Protein AF-A0A857FJ30-F1 (afdb_monomer)

Radius of gyration: 14.87 Å; Cα contacts (8 Å, |Δi|>4): 194; chains: 1; bounding box: 33×29×48 Å

Organism: Komagataeibacter xylinus (NCBI:txid28448)

Foldseek 3Di:
DFDPCLVLLALLQAFDDPQPQWDFDDDDPDTTGTRHPHVLSNLVVVLVVVVVCVVVVQFFLLSVLCVSPPPVHDPSVVLSVQLCVQQVHHRPDGHDSVPLVSVLSNSQSSSCVRGNPDSDDSVNSCVSVVNDPDPPDD

Secondary structure (DSSP, 8-state):
---HHHHTT-TT-PBPS--TT-EE--SSSS--BEE-SSHHHHHHHHHHHHHHHHHTT--BHHHHHHHHS-TTTS-HHHHHHHHHHHHT--TTPBP-SSSHHHHHHHHHHHHHHHH-TTSS-HHHHHHHHT-PPP----

Mean predicted aligned error: 3.76 Å

pLDDT: mean 94.24, std 10.85, range [40.28, 98.81]

Sequence (138 aa):
MTPRGIRNNNPGNLNYAHQPGAHLETGVSNPRFAAFPTMADGIQALRTQLLRYAERGLTTVASIISVYAPATENATSAYIAGLCRQMGVQPDTVLDLHDPATMARLICGITTIENGAGHLGLVQIDQALGITPTSAMT

Nearest PDB structures (foldseek):
  7q47-assembly2_B  TM=8.568E-01  e=1.140E-09  Hafnia phage Enc34
  7q47-assembly1_A  TM=8.429E-01  e=1.140E-09  Hafnia phage Enc34

Structure (mmCIF, N/CA/C/O backbone):
data_AF-A0A857FJ30-F1
#
_entry.id   AF-A0A857FJ30-F1
#
loop_
_atom_site.group_PDB
_atom_site.id
_atom_site.type_symbol
_atom_site.label_atom_id
_atom_site.label_alt_id
_atom_site.label_comp_id
_atom_site.label_asym_id
_atom_site.label_entity_id
_atom_site.label_seq_id
_atom_site.pdbx_PDB_ins_code
_atom_site.Cartn_x
_atom_site.Cartn_y
_atom_site.Cartn_z
_atom_site.occupancy
_atom_site.B_iso_or_equiv
_atom_site.auth_seq_id
_atom_site.auth_comp_id
_atom_site.auth_asym_id
_atom_site.auth_atom_id
_atom_site.pdbx_PDB_model_num
ATOM 1 N N . MET A 1 1 ? 15.330 -15.918 -5.627 1.00 82.38 1 MET A N 1
ATOM 2 C CA . MET A 1 1 ? 14.796 -15.150 -6.776 1.00 82.38 1 MET A CA 1
ATOM 3 C C . MET A 1 1 ? 14.137 -13.898 -6.222 1.00 82.38 1 MET A C 1
ATOM 5 O O . MET A 1 1 ? 13.377 -14.033 -5.276 1.00 82.38 1 MET A O 1
ATOM 9 N N . THR A 1 2 ? 14.433 -12.709 -6.747 1.00 90.94 2 THR A N 1
ATOM 10 C CA . THR A 1 2 ? 13.784 -11.465 -6.292 1.00 90.94 2 THR A CA 1
ATOM 11 C C . THR A 1 2 ? 12.327 -11.431 -6.770 1.00 90.94 2 THR A C 1
ATOM 13 O O . THR A 1 2 ? 12.125 -11.619 -7.972 1.00 90.94 2 THR A O 1
ATOM 16 N N . PRO A 1 3 ? 11.32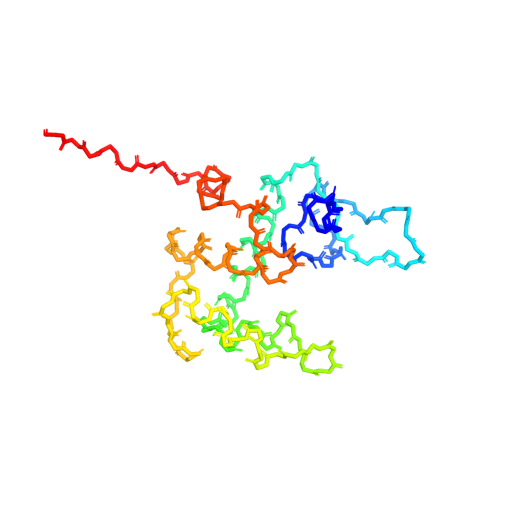5 -11.206 -5.900 1.00 96.00 3 PRO A N 1
ATOM 17 C CA . PRO A 1 3 ? 9.913 -11.126 -6.286 1.00 96.00 3 PRO A CA 1
ATOM 18 C C . PRO A 1 3 ? 9.636 -10.034 -7.322 1.00 96.00 3 PRO A C 1
ATOM 20 O O . PRO A 1 3 ? 10.356 -9.039 -7.403 1.00 96.00 3 PRO A O 1
ATOM 23 N N . ARG A 1 4 ? 8.572 -10.207 -8.116 1.00 95.94 4 ARG A N 1
ATOM 24 C CA . ARG A 1 4 ? 8.199 -9.265 -9.186 1.00 95.94 4 ARG A CA 1
ATOM 25 C C . ARG A 1 4 ? 7.962 -7.847 -8.664 1.00 95.94 4 ARG A C 1
ATOM 27 O O . ARG A 1 4 ? 8.525 -6.924 -9.239 1.00 95.94 4 ARG A O 1
ATOM 34 N N . GLY A 1 5 ? 7.195 -7.684 -7.583 1.00 97.31 5 GLY A N 1
ATOM 35 C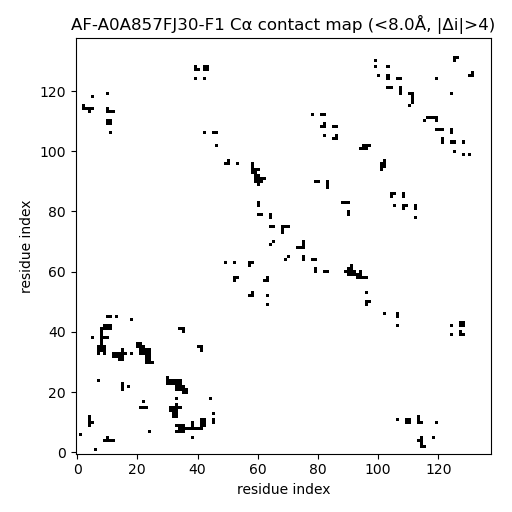 CA . GLY A 1 5 ? 6.920 -6.370 -6.995 1.00 97.31 5 GLY A CA 1
ATOM 36 C C . GLY A 1 5 ? 8.204 -5.644 -6.602 1.00 97.31 5 GLY A C 1
ATOM 37 O O . GLY A 1 5 ? 8.388 -4.483 -6.947 1.00 97.31 5 GLY A O 1
ATOM 38 N N . ILE A 1 6 ? 9.162 -6.362 -6.010 1.00 98.00 6 ILE A N 1
ATOM 39 C CA . ILE A 1 6 ? 10.477 -5.804 -5.664 1.00 98.00 6 ILE A CA 1
ATOM 40 C C . ILE A 1 6 ? 11.268 -5.365 -6.900 1.00 98.00 6 ILE A C 1
ATOM 42 O O . ILE A 1 6 ? 11.830 -4.275 -6.898 1.00 98.00 6 ILE A O 1
ATOM 46 N N . ARG A 1 7 ? 11.283 -6.162 -7.977 1.00 97.12 7 ARG A N 1
ATOM 47 C CA . ARG A 1 7 ? 11.946 -5.771 -9.238 1.00 97.12 7 ARG A CA 1
ATOM 48 C C . ARG A 1 7 ? 11.296 -4.544 -9.882 1.00 97.12 7 ARG A C 1
ATOM 50 O O . ARG A 1 7 ? 11.998 -3.735 -10.476 1.00 97.12 7 ARG A O 1
ATOM 57 N N . ASN A 1 8 ? 9.980 -4.407 -9.740 1.00 98.44 8 ASN A N 1
ATOM 58 C CA . ASN A 1 8 ? 9.203 -3.295 -10.283 1.00 98.44 8 ASN A CA 1
ATOM 59 C C . ASN A 1 8 ? 9.202 -2.058 -9.364 1.00 98.44 8 ASN A C 1
ATOM 61 O O . ASN A 1 8 ? 8.480 -1.106 -9.651 1.00 98.44 8 ASN A O 1
ATOM 65 N N . ASN A 1 9 ? 9.942 -2.062 -8.245 1.00 98.69 9 ASN A N 1
ATOM 66 C CA . ASN A 1 9 ? 9.834 -1.034 -7.204 1.00 98.69 9 ASN A CA 1
ATOM 67 C C . ASN A 1 9 ? 8.382 -0.800 -6.740 1.00 98.69 9 ASN A C 1
ATOM 69 O O . ASN A 1 9 ? 7.996 0.310 -6.405 1.00 98.69 9 ASN A O 1
ATOM 73 N N . ASN A 1 10 ? 7.554 -1.840 -6.762 1.00 98.69 10 ASN A N 1
ATOM 74 C CA . ASN A 1 10 ? 6.125 -1.805 -6.490 1.00 98.69 10 ASN A CA 1
ATOM 75 C C . ASN A 1 10 ? 5.813 -2.750 -5.320 1.00 98.69 10 ASN A C 1
ATOM 77 O O . ASN A 1 10 ? 5.382 -3.888 -5.532 1.00 98.69 10 ASN A O 1
ATOM 81 N N . PRO A 1 11 ? 6.055 -2.314 -4.073 1.00 98.19 11 PRO A N 1
ATOM 82 C CA . PRO A 1 11 ? 5.985 -3.192 -2.908 1.00 98.19 11 PRO A CA 1
ATOM 83 C C . PRO A 1 11 ? 4.568 -3.715 -2.630 1.00 98.19 11 PRO A C 1
ATOM 85 O O . PRO A 1 11 ? 4.422 -4.760 -2.009 1.00 98.19 11 PRO A O 1
ATOM 88 N N . GLY A 1 12 ? 3.533 -3.038 -3.134 1.00 98.06 12 GLY A N 1
ATOM 89 C CA . GLY A 1 12 ? 2.142 -3.478 -3.022 1.00 98.06 12 GLY A CA 1
ATOM 90 C C . GLY A 1 12 ? 1.601 -4.259 -4.221 1.00 98.06 12 GLY A C 1
ATOM 91 O O . GLY A 1 12 ? 0.423 -4.579 -4.232 1.00 98.06 12 GLY A O 1
ATOM 92 N N . ASN A 1 13 ? 2.392 -4.512 -5.272 1.00 97.88 13 ASN A N 1
ATOM 93 C CA . ASN A 1 13 ? 1.856 -5.015 -6.547 1.00 97.88 13 ASN A CA 1
ATOM 94 C C . ASN A 1 13 ? 0.633 -4.197 -7.034 1.00 97.88 13 ASN A C 1
ATOM 96 O O . ASN A 1 13 ? -0.378 -4.738 -7.477 1.00 97.88 13 ASN A O 1
ATOM 100 N N . LEU A 1 14 ? 0.702 -2.864 -6.967 1.00 98.62 14 LEU A N 1
ATOM 101 C CA . LEU A 1 14 ? -0.342 -1.994 -7.508 1.00 98.62 14 LEU A CA 1
ATOM 102 C C . LEU A 1 14 ? -0.480 -2.192 -9.024 1.00 98.62 14 LEU A C 1
ATOM 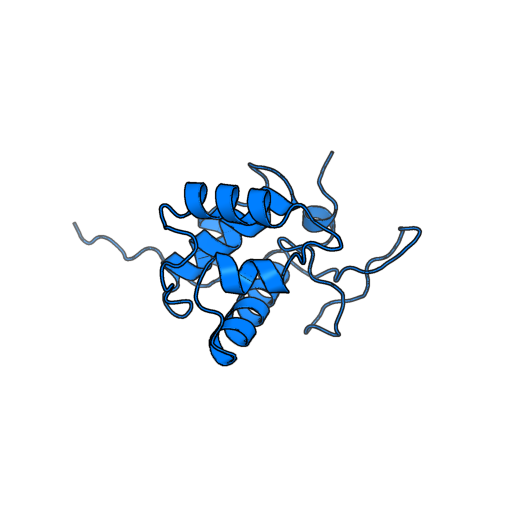104 O O . LEU A 1 14 ? 0.519 -2.160 -9.748 1.00 98.62 14 LEU A O 1
ATOM 108 N N . ASN A 1 15 ? -1.713 -2.331 -9.516 1.00 97.94 15 ASN A N 1
ATOM 109 C CA . ASN A 1 15 ? -1.992 -2.290 -10.955 1.00 97.94 15 ASN A CA 1
ATOM 110 C C . ASN A 1 15 ? -1.564 -0.939 -11.529 1.00 97.94 15 ASN A C 1
ATOM 112 O O . ASN A 1 15 ? -1.698 0.085 -10.855 1.00 97.94 15 ASN A O 1
ATOM 116 N N . TYR A 1 16 ? -1.086 -0.915 -12.770 1.00 98.56 16 TYR A N 1
ATOM 117 C CA . TYR A 1 16 ? -0.807 0.349 -13.434 1.00 98.56 16 TYR A CA 1
ATOM 118 C C . TYR A 1 16 ? -2.111 1.111 -13.676 1.00 98.56 16 TYR A C 1
ATOM 120 O O . TYR A 1 16 ? -3.045 0.606 -14.293 1.00 98.56 16 TYR A O 1
ATOM 128 N N . ALA A 1 17 ? -2.167 2.330 -13.156 1.00 98.06 17 ALA A N 1
ATOM 129 C CA . ALA A 1 17 ? -3.314 3.226 -13.231 1.00 98.06 17 ALA A CA 1
ATOM 130 C C . ALA A 1 17 ? -2.842 4.675 -13.429 1.00 98.06 17 ALA A C 1
ATOM 132 O O . ALA A 1 17 ? -3.412 5.605 -12.861 1.00 98.06 17 ALA A O 1
ATOM 133 N N . HIS A 1 18 ? -1.755 4.852 -14.191 1.00 97.94 18 HIS A N 1
ATOM 134 C CA . HIS A 1 18 ? -1.112 6.146 -14.441 1.00 97.94 18 HIS A CA 1
ATOM 135 C C . HIS A 1 18 ? -0.667 6.874 -13.164 1.00 97.94 18 HIS A C 1
ATOM 137 O O . HIS A 1 18 ? -0.769 8.096 -13.055 1.00 97.94 18 HIS A O 1
ATOM 143 N N . GLN A 1 19 ? -0.161 6.122 -12.182 1.00 98.38 19 GLN A N 1
ATOM 144 C CA . GLN A 1 19 ? 0.486 6.712 -11.015 1.00 98.38 19 GLN A CA 1
ATOM 145 C C . GLN A 1 19 ? 1.656 7.611 -11.459 1.00 98.38 19 GLN A C 1
ATOM 147 O O . GLN A 1 19 ? 2.338 7.274 -12.432 1.00 98.38 19 GLN A O 1
ATOM 152 N N . PRO A 1 20 ? 1.925 8.728 -10.758 1.00 97.69 20 PRO A N 1
ATOM 153 C CA . PRO A 1 20 ? 3.017 9.634 -11.108 1.00 97.69 20 PRO A CA 1
ATOM 154 C C . PRO A 1 20 ? 4.356 8.903 -11.265 1.00 97.69 20 PRO A C 1
ATOM 156 O O . PRO A 1 20 ? 4.760 8.143 -10.388 1.00 97.69 20 PRO A O 1
ATOM 159 N N . GLY A 1 21 ? 5.026 9.113 -12.400 1.00 97.56 21 GLY A N 1
ATOM 160 C CA . GLY A 1 21 ? 6.333 8.518 -12.708 1.00 97.56 21 GLY A CA 1
ATOM 16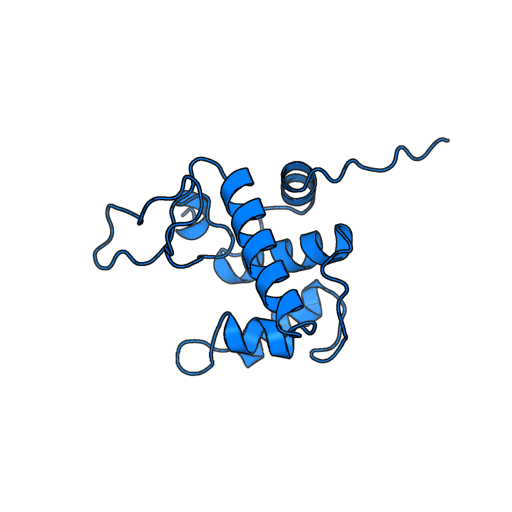1 C C . GLY A 1 21 ? 6.329 7.012 -13.006 1.00 97.56 21 GLY A C 1
ATOM 162 O O . GLY A 1 21 ? 7.349 6.489 -13.451 1.00 97.56 21 GLY A O 1
ATOM 163 N N . ALA A 1 22 ? 5.214 6.309 -12.802 1.00 98.62 22 ALA A N 1
ATOM 164 C CA . ALA A 1 22 ? 5.120 4.889 -13.103 1.00 98.62 22 ALA A CA 1
ATOM 165 C C . ALA A 1 22 ? 4.923 4.633 -14.602 1.00 98.62 22 ALA A C 1
ATOM 167 O O . ALA A 1 22 ? 4.305 5.420 -15.324 1.00 98.62 22 ALA A O 1
ATOM 168 N N . HIS A 1 23 ? 5.363 3.461 -15.045 1.00 98.62 23 HIS A N 1
ATOM 169 C CA . HIS A 1 23 ? 5.000 2.885 -16.336 1.00 98.62 23 HIS A CA 1
ATOM 170 C C . HIS A 1 23 ? 4.384 1.498 -16.136 1.00 98.62 23 HIS A C 1
ATOM 172 O O . HIS A 1 23 ? 4.507 0.899 -15.066 1.00 98.62 23 HIS A O 1
ATOM 178 N N . LEU A 1 24 ? 3.696 0.993 -17.159 1.00 98.56 24 LEU A N 1
ATOM 179 C CA . LEU A 1 24 ? 3.258 -0.398 -17.181 1.00 98.56 24 LEU A CA 1
ATOM 180 C C . LEU A 1 24 ? 4.492 -1.308 -17.251 1.00 98.56 24 LEU A C 1
ATOM 182 O O . LEU A 1 24 ? 5.401 -1.044 -18.037 1.00 98.56 24 LEU A O 1
ATOM 186 N N . GLU A 1 25 ? 4.528 -2.364 -16.440 1.00 98.00 25 GLU A N 1
ATOM 187 C CA . GLU A 1 25 ? 5.637 -3.321 -16.442 1.00 98.00 25 GLU A CA 1
ATOM 188 C C . GLU A 1 25 ? 5.913 -3.912 -17.838 1.00 98.00 25 GLU A C 1
ATOM 190 O O . GLU A 1 25 ? 5.022 -4.043 -18.680 1.00 98.00 25 GLU A O 1
ATOM 195 N N . THR A 1 26 ? 7.162 -4.304 -18.079 1.00 96.56 26 THR A N 1
ATOM 196 C CA . THR A 1 26 ? 7.620 -4.835 -19.371 1.00 96.56 26 THR A CA 1
ATOM 197 C C . THR A 1 26 ? 8.279 -6.205 -19.202 1.00 96.56 26 THR A C 1
ATOM 199 O O . THR A 1 26 ? 8.600 -6.625 -18.091 1.00 96.56 26 THR A O 1
ATOM 202 N N . GLY A 1 27 ? 8.457 -6.944 -20.304 1.00 93.38 27 GLY A N 1
ATOM 203 C CA . GLY A 1 27 ? 9.143 -8.244 -20.284 1.00 93.38 27 GLY A CA 1
ATOM 204 C C . GLY A 1 27 ? 8.342 -9.393 -19.652 1.00 93.38 27 GLY A C 1
ATOM 205 O O . GLY A 1 27 ? 8.922 -10.415 -19.292 1.00 93.38 27 GLY A O 1
ATOM 206 N N . VAL A 1 28 ? 7.021 -9.243 -19.520 1.00 94.69 28 VAL A N 1
ATOM 207 C CA . VAL A 1 28 ? 6.094 -10.280 -19.036 1.00 94.69 28 VAL A CA 1
ATOM 208 C C . VAL A 1 28 ? 4.992 -10.528 -20.064 1.00 94.69 28 VAL A C 1
ATOM 210 O O . VAL A 1 28 ? 4.652 -9.641 -20.840 1.00 94.69 28 VAL A O 1
ATOM 213 N N . SER A 1 29 ? 4.421 -11.733 -20.069 1.00 94.50 29 SER A N 1
ATOM 214 C CA . SER A 1 29 ? 3.395 -12.126 -21.046 1.00 94.50 29 SER A CA 1
ATOM 215 C C . SER A 1 29 ? 2.079 -11.358 -20.901 1.00 94.50 29 SER A C 1
ATOM 217 O O . SER A 1 29 ? 1.425 -11.092 -21.901 1.00 94.50 29 SER A O 1
ATOM 219 N N . ASN A 1 30 ? 1.703 -10.993 -19.672 1.00 94.50 30 ASN A N 1
ATOM 220 C CA . ASN A 1 30 ? 0.467 -10.274 -19.358 1.00 94.50 30 ASN A CA 1
ATOM 221 C C . ASN A 1 30 ? 0.782 -9.093 -18.425 1.00 94.50 30 ASN A C 1
ATOM 223 O O . ASN A 1 30 ? 0.670 -9.244 -17.204 1.00 94.50 30 ASN A O 1
ATOM 227 N N . PRO A 1 31 ? 1.240 -7.951 -18.965 1.00 96.75 31 PRO A N 1
ATOM 228 C CA . PRO A 1 31 ? 1.603 -6.801 -18.151 1.00 96.75 31 PRO A CA 1
ATOM 229 C C . PRO A 1 31 ? 0.356 -6.180 -17.513 1.00 96.75 31 PRO A C 1
ATOM 231 O O . PRO A 1 31 ? -0.616 -5.859 -18.196 1.00 96.75 31 PRO A O 1
ATOM 234 N N . ARG A 1 32 ? 0.385 -6.014 -16.189 1.00 97.38 32 ARG A N 1
ATOM 235 C CA . ARG A 1 32 ? -0.730 -5.461 -15.397 1.00 97.38 32 ARG A CA 1
ATOM 236 C C . ARG A 1 32 ? -0.247 -4.454 -14.359 1.00 97.38 32 ARG A C 1
ATOM 238 O O . ARG A 1 32 ? -0.961 -3.500 -14.045 1.00 97.38 32 ARG A O 1
ATOM 245 N N . PHE A 1 33 ? 0.938 -4.670 -13.799 1.00 98.38 33 PHE A N 1
ATOM 246 C CA . PHE A 1 33 ? 1.414 -3.920 -12.643 1.00 98.38 33 PHE A CA 1
ATOM 247 C C . PHE A 1 33 ? 2.169 -2.651 -13.025 1.00 98.38 33 PHE A C 1
ATOM 249 O O . PHE A 1 33 ? 2.793 -2.562 -14.082 1.00 98.38 33 PHE A O 1
ATOM 256 N N . ALA A 1 34 ? 2.118 -1.665 -12.131 1.00 98.75 34 ALA A N 1
ATOM 257 C CA . ALA A 1 34 ? 2.974 -0.494 -12.204 1.00 98.75 34 ALA A CA 1
ATOM 258 C C . ALA A 1 34 ? 4.434 -0.889 -11.932 1.00 98.75 34 ALA A C 1
ATOM 260 O O . ALA A 1 34 ? 4.707 -1.720 -11.059 1.00 98.75 34 ALA A O 1
ATOM 261 N N . ALA A 1 35 ? 5.358 -0.253 -12.643 1.00 98.75 35 ALA A N 1
ATOM 262 C CA . ALA A 1 35 ? 6.777 -0.226 -12.335 1.00 98.75 35 ALA A CA 1
ATOM 263 C C . ALA A 1 35 ? 7.200 1.218 -12.040 1.00 98.75 35 ALA A C 1
ATOM 265 O O . ALA A 1 35 ? 6.914 2.130 -12.822 1.00 98.75 35 ALA A O 1
ATOM 266 N N . PHE A 1 36 ? 7.850 1.425 -10.895 1.00 98.81 36 PHE A N 1
ATOM 267 C CA . PHE A 1 36 ? 8.220 2.747 -10.390 1.00 98.81 36 PHE A CA 1
ATOM 268 C C . PHE A 1 36 ? 9.718 3.034 -10.575 1.00 98.81 36 PHE A C 1
ATOM 270 O O . PHE A 1 36 ? 10.523 2.095 -10.577 1.00 98.81 36 PHE A O 1
ATOM 277 N N . PRO A 1 37 ? 10.124 4.315 -10.691 1.00 98.38 37 PRO A N 1
ATOM 278 C CA . PRO A 1 37 ? 11.534 4.679 -10.829 1.00 98.38 37 PRO A CA 1
ATOM 279 C C . PRO A 1 37 ? 12.377 4.229 -9.631 1.00 98.38 37 PRO A C 1
ATOM 281 O O . PRO A 1 37 ? 13.472 3.698 -9.812 1.00 98.38 37 PRO A O 1
ATOM 284 N N . THR A 1 38 ? 11.851 4.386 -8.413 1.00 98.44 38 THR A N 1
ATOM 285 C CA . THR A 1 38 ? 12.510 3.958 -7.174 1.00 98.44 38 THR A CA 1
ATOM 286 C C . THR A 1 38 ? 11.546 3.245 -6.228 1.00 98.44 38 THR A C 1
ATOM 288 O O . THR A 1 38 ? 10.331 3.433 -6.290 1.00 98.44 38 THR A O 1
ATOM 291 N N . MET A 1 39 ? 12.082 2.437 -5.305 1.00 98.38 39 MET A N 1
ATOM 292 C CA . MET A 1 39 ? 11.279 1.799 -4.251 1.00 98.38 39 MET A CA 1
ATOM 293 C C . MET A 1 39 ? 10.552 2.835 -3.376 1.00 98.38 39 MET A C 1
ATOM 295 O O . MET A 1 39 ? 9.426 2.591 -2.951 1.00 98.38 39 MET A O 1
ATOM 299 N N . ALA A 1 40 ? 11.157 4.006 -3.146 1.00 98.25 40 ALA A N 1
ATOM 300 C CA . ALA A 1 40 ? 10.522 5.092 -2.403 1.00 98.25 40 ALA A CA 1
ATOM 301 C C . ALA A 1 40 ? 9.261 5.612 -3.118 1.00 98.25 40 ALA A C 1
ATOM 303 O O . ALA A 1 40 ? 8.233 5.805 -2.467 1.00 98.25 40 ALA A O 1
ATOM 304 N N . ASP A 1 41 ? 9.300 5.740 -4.449 1.00 98.62 41 ASP A N 1
ATOM 305 C CA . ASP A 1 41 ? 8.129 6.124 -5.249 1.00 98.62 41 ASP A CA 1
ATOM 306 C C . ASP A 1 41 ? 7.005 5.086 -5.129 1.00 98.62 41 ASP A C 1
ATOM 308 O O . ASP A 1 41 ? 5.841 5.441 -4.948 1.00 98.62 41 ASP A O 1
ATOM 312 N N . GLY A 1 42 ? 7.345 3.793 -5.155 1.00 98.69 42 GLY A N 1
ATOM 313 C CA . GLY A 1 42 ? 6.377 2.714 -4.956 1.00 98.69 42 GLY A CA 1
ATOM 314 C C . GLY A 1 42 ? 5.749 2.692 -3.564 1.00 98.69 42 GLY A C 1
ATOM 315 O O . GLY A 1 42 ? 4.546 2.457 -3.431 1.00 98.69 42 GLY A O 1
ATOM 316 N N . ILE A 1 43 ? 6.536 2.973 -2.520 1.00 98.75 43 ILE A N 1
ATOM 317 C CA . ILE A 1 43 ? 6.038 3.109 -1.143 1.00 98.75 43 ILE A CA 1
ATOM 318 C C . ILE A 1 43 ? 5.068 4.293 -1.045 1.00 98.75 43 ILE A C 1
ATOM 320 O O . ILE A 1 43 ? 3.976 4.150 -0.491 1.00 98.75 43 ILE A O 1
ATOM 324 N N . GLN A 1 44 ? 5.417 5.445 -1.626 1.00 98.50 44 GLN A N 1
ATOM 325 C CA . GLN A 1 44 ? 4.548 6.626 -1.641 1.00 98.50 44 GLN A CA 1
ATOM 326 C C . GLN A 1 44 ? 3.272 6.408 -2.464 1.00 98.50 44 GLN A C 1
ATOM 328 O O . GLN A 1 44 ? 2.191 6.858 -2.072 1.00 98.50 44 GLN A O 1
ATOM 333 N N . ALA A 1 45 ? 3.354 5.666 -3.570 1.00 98.75 45 ALA A N 1
ATOM 334 C CA . ALA A 1 45 ? 2.186 5.279 -4.351 1.00 98.75 45 ALA A CA 1
ATOM 335 C C . ALA A 1 45 ? 1.253 4.349 -3.558 1.00 98.75 45 ALA A C 1
ATOM 337 O O . ALA A 1 45 ? 0.038 4.562 -3.555 1.00 98.75 45 ALA A O 1
ATOM 338 N N . LEU A 1 46 ? 1.801 3.367 -2.832 1.00 98.75 46 LEU A N 1
ATOM 339 C CA . LEU A 1 46 ? 1.014 2.496 -1.956 1.00 98.75 46 LEU A CA 1
ATOM 340 C C . LEU A 1 46 ? 0.361 3.282 -0.817 1.00 98.75 46 LEU A C 1
ATOM 342 O O . LEU A 1 46 ? -0.841 3.138 -0.600 1.00 98.75 46 LEU A O 1
ATOM 346 N N . ARG A 1 47 ? 1.099 4.182 -0.159 1.00 98.62 47 ARG A N 1
ATOM 347 C CA . ARG A 1 47 ? 0.529 5.111 0.827 1.00 98.62 47 ARG A CA 1
ATOM 348 C C . ARG A 1 47 ? -0.632 5.911 0.243 1.00 98.62 47 ARG A C 1
ATOM 350 O O . ARG A 1 47 ? -1.693 5.982 0.852 1.00 98.62 47 ARG A O 1
ATOM 357 N N . THR A 1 48 ? -0.450 6.491 -0.942 1.00 98.56 48 THR A N 1
ATOM 358 C CA . THR A 1 48 ? -1.483 7.294 -1.614 1.00 98.56 48 THR A CA 1
ATOM 359 C C . THR A 1 48 ? -2.738 6.465 -1.888 1.00 98.56 48 THR A C 1
ATOM 361 O O . THR A 1 48 ? -3.849 6.934 -1.657 1.00 98.56 48 THR A O 1
ATOM 364 N N . GLN A 1 49 ? -2.582 5.216 -2.334 1.00 98.69 49 GLN A N 1
ATOM 365 C CA . GLN A 1 49 ? -3.710 4.310 -2.541 1.00 98.69 49 GLN A CA 1
ATOM 366 C C . GLN A 1 49 ? -4.465 4.023 -1.235 1.00 98.69 49 GLN A C 1
ATOM 368 O O . GLN A 1 49 ? -5.694 4.045 -1.221 1.00 98.69 49 GLN A O 1
ATOM 373 N N . LEU A 1 50 ? -3.743 3.779 -0.140 1.00 98.69 50 LEU A N 1
ATOM 374 C CA . LE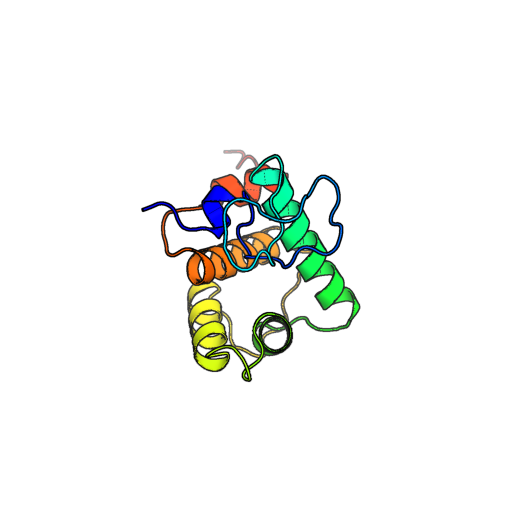U A 1 50 ? -4.337 3.516 1.172 1.00 98.69 50 LEU A CA 1
ATOM 375 C C . LEU A 1 50 ? -5.042 4.756 1.745 1.00 98.69 50 LEU A C 1
ATOM 377 O O . LEU A 1 50 ? -6.122 4.633 2.317 1.00 98.69 50 LEU A O 1
ATOM 381 N N . LEU A 1 51 ? -4.507 5.958 1.525 1.00 98.56 51 LEU A N 1
ATOM 382 C CA . LEU A 1 51 ? -5.185 7.205 1.899 1.00 98.56 51 LEU A CA 1
ATOM 383 C C . LEU A 1 51 ? -6.483 7.416 1.104 1.00 98.56 51 LEU A C 1
ATOM 385 O O . LEU A 1 51 ? -7.503 7.749 1.696 1.00 98.56 51 LEU A O 1
ATOM 389 N N . ARG A 1 52 ? -6.504 7.106 -0.199 1.00 98.38 52 ARG A N 1
ATOM 390 C CA . ARG A 1 52 ? -7.748 7.128 -1.001 1.00 98.38 52 ARG A CA 1
ATOM 391 C C . ARG A 1 52 ? -8.805 6.152 -0.481 1.00 98.38 52 ARG A C 1
ATOM 393 O O . ARG A 1 52 ? -10.001 6.369 -0.658 1.00 98.38 52 ARG A O 1
ATOM 400 N N . TYR A 1 53 ? -8.387 5.041 0.119 1.00 98.31 53 TYR A N 1
ATOM 401 C CA . TYR A 1 53 ? -9.300 4.117 0.789 1.00 98.31 53 TYR A CA 1
ATOM 402 C C . TYR A 1 53 ? -9.848 4.713 2.087 1.00 98.31 53 TYR A C 1
ATOM 404 O O . TYR A 1 53 ? -11.061 4.653 2.296 1.00 98.31 53 TYR A O 1
ATOM 412 N N . ALA A 1 54 ? -9.003 5.360 2.895 1.00 98.06 54 ALA A N 1
ATOM 413 C CA . ALA A 1 54 ? -9.440 6.080 4.093 1.00 98.06 54 ALA A CA 1
ATOM 414 C C . ALA A 1 54 ? -10.464 7.179 3.765 1.00 98.06 54 ALA A C 1
ATOM 416 O O . ALA A 1 54 ? -11.502 7.256 4.415 1.00 98.06 54 ALA A O 1
ATOM 417 N N . GLU A 1 55 ? -10.231 7.961 2.705 1.00 98.06 55 GLU A N 1
ATOM 418 C CA . GLU A 1 55 ? -11.158 8.996 2.209 1.00 98.06 55 GLU A CA 1
ATOM 419 C C . GLU A 1 55 ? -12.539 8.432 1.831 1.00 98.06 55 GLU A C 1
ATOM 421 O O . GLU A 1 55 ? -13.543 9.139 1.874 1.00 98.06 55 GLU A O 1
ATOM 426 N N . ARG A 1 56 ? -12.609 7.141 1.487 1.00 98.06 56 ARG A N 1
ATOM 427 C CA . ARG A 1 56 ? -13.850 6.410 1.188 1.00 98.06 56 ARG A CA 1
ATOM 428 C C . ARG A 1 56 ? -14.440 5.686 2.406 1.00 98.06 56 ARG A C 1
ATOM 430 O O . ARG A 1 56 ? -15.404 4.942 2.248 1.00 98.06 56 ARG A O 1
ATOM 437 N N . GLY A 1 57 ? -13.864 5.864 3.596 1.00 97.69 57 GLY A N 1
ATOM 438 C CA . GLY A 1 57 ? -14.301 5.228 4.842 1.00 97.69 57 GLY A CA 1
ATOM 439 C C . GLY A 1 57 ? -13.773 3.808 5.070 1.00 97.69 57 GLY A C 1
ATOM 440 O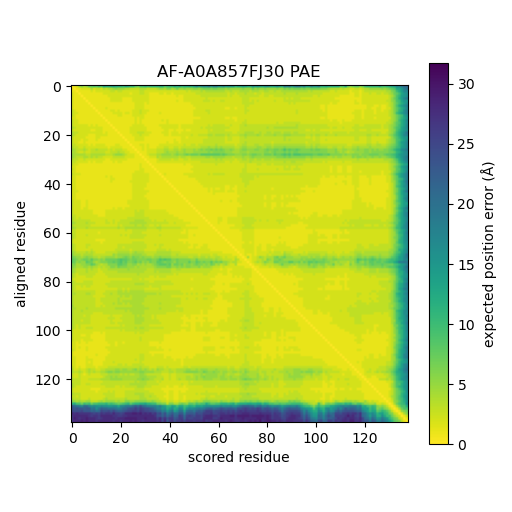 O . GLY A 1 57 ? -14.239 3.128 5.980 1.00 97.69 57 GLY A O 1
ATOM 441 N N . LEU A 1 58 ? -12.810 3.335 4.273 1.00 98.44 58 LEU A N 1
ATOM 442 C CA . LEU A 1 58 ? -12.183 2.023 4.461 1.00 98.44 58 LEU A CA 1
ATOM 443 C C . LEU A 1 58 ? -10.995 2.161 5.419 1.00 98.44 58 LEU A C 1
ATOM 445 O O . LEU A 1 58 ? -9.868 2.425 5.001 1.00 98.44 58 LEU A O 1
ATOM 449 N N . THR A 1 59 ? -11.263 2.019 6.713 1.00 97.94 59 THR A N 1
ATOM 450 C CA . THR A 1 59 ? -10.292 2.290 7.788 1.00 97.94 59 THR A CA 1
ATOM 451 C C . THR A 1 59 ? -9.952 1.064 8.631 1.00 97.94 59 THR A C 1
ATOM 453 O O . THR A 1 59 ? -9.234 1.179 9.613 1.00 97.94 59 THR A O 1
ATOM 456 N N . THR A 1 60 ? -10.422 -0.127 8.263 1.00 98.69 60 THR A N 1
ATOM 457 C CA . THR A 1 60 ? -10.112 -1.383 8.972 1.00 98.69 60 THR A CA 1
ATOM 458 C C . THR A 1 60 ? -9.348 -2.336 8.063 1.00 98.69 60 THR A C 1
ATOM 460 O O . THR A 1 60 ? -9.485 -2.267 6.841 1.00 98.69 60 THR A O 1
ATOM 463 N N . VAL A 1 61 ? -8.585 -3.279 8.629 1.00 98.44 61 VAL A N 1
ATOM 464 C CA . VAL A 1 61 ? -7.892 -4.306 7.827 1.00 98.44 61 VAL A CA 1
ATOM 465 C C . VAL A 1 61 ? -8.884 -5.053 6.930 1.00 98.44 61 VAL A C 1
ATOM 467 O O . VAL A 1 61 ? -8.629 -5.227 5.739 1.00 98.44 61 VAL A O 1
ATOM 470 N N . ALA A 1 62 ? -10.043 -5.443 7.469 1.00 98.25 62 ALA A N 1
ATOM 471 C CA . ALA A 1 62 ? -11.057 -6.165 6.709 1.00 98.25 62 ALA A CA 1
ATOM 472 C C . ALA A 1 62 ? -11.602 -5.347 5.528 1.00 98.25 62 ALA A C 1
ATOM 474 O O . ALA A 1 62 ? -11.700 -5.870 4.417 1.00 98.25 62 ALA A O 1
ATOM 475 N N . SER A 1 63 ? -11.931 -4.068 5.742 1.00 98.31 63 SER A N 1
ATOM 476 C CA . SER A 1 63 ? -12.501 -3.205 4.696 1.00 98.31 63 SER A CA 1
ATOM 477 C C . SER A 1 63 ? -11.479 -2.842 3.616 1.00 98.31 63 SER A C 1
ATOM 479 O O . SER A 1 63 ? -11.799 -2.897 2.428 1.00 98.31 63 SER A O 1
ATOM 481 N N . ILE A 1 64 ? -10.236 -2.555 4.008 1.00 98.44 64 ILE A N 1
ATOM 482 C CA . ILE A 1 64 ? -9.126 -2.260 3.095 1.00 98.44 64 ILE A CA 1
ATOM 483 C C . ILE A 1 64 ? -8.826 -3.476 2.214 1.00 98.44 64 ILE A C 1
ATOM 485 O O . ILE A 1 64 ? -8.820 -3.369 0.987 1.00 98.44 64 ILE A O 1
ATOM 489 N N . ILE A 1 65 ? -8.610 -4.647 2.821 1.00 97.94 65 ILE A N 1
ATOM 490 C CA . ILE A 1 65 ? -8.162 -5.843 2.096 1.00 97.94 65 ILE A CA 1
ATOM 491 C C . ILE A 1 65 ? -9.269 -6.460 1.245 1.00 97.94 65 ILE A C 1
ATOM 493 O O . ILE A 1 65 ? -8.975 -6.985 0.175 1.00 97.94 65 ILE A O 1
ATOM 497 N N . SER A 1 66 ? -10.539 -6.316 1.626 1.00 97.00 66 SER A N 1
ATOM 498 C CA . SER A 1 66 ? -11.656 -6.762 0.779 1.00 97.00 66 SER A CA 1
ATOM 499 C C . SER A 1 66 ? -11.708 -6.038 -0.572 1.00 97.00 66 SER A C 1
ATOM 501 O O . SER A 1 66 ? -12.177 -6.612 -1.553 1.00 97.00 66 SER A O 1
ATOM 503 N N . VAL A 1 67 ? -11.209 -4.798 -0.640 1.00 96.44 67 VAL A N 1
ATOM 504 C CA . VAL A 1 67 ? -11.086 -4.033 -1.892 1.00 96.44 67 VAL A CA 1
ATOM 505 C C . VAL A 1 67 ? -9.723 -4.247 -2.547 1.00 96.44 67 VAL A C 1
ATOM 507 O O . VAL A 1 67 ? -9.639 -4.333 -3.768 1.00 96.44 67 VAL A O 1
ATOM 510 N N . TYR A 1 68 ? -8.654 -4.330 -1.754 1.00 96.25 68 TYR A N 1
ATOM 511 C CA . TYR A 1 68 ? -7.290 -4.499 -2.258 1.00 96.25 68 TYR A CA 1
ATOM 512 C C . TYR A 1 68 ? -7.060 -5.868 -2.915 1.00 96.25 68 TYR A C 1
ATOM 514 O O . TYR A 1 68 ? -6.454 -5.947 -3.979 1.00 96.25 68 TYR A O 1
ATOM 522 N N . ALA A 1 69 ? -7.567 -6.931 -2.290 1.00 93.75 69 ALA A N 1
ATOM 523 C CA . ALA A 1 69 ? -7.397 -8.320 -2.696 1.00 93.75 69 ALA A CA 1
ATOM 524 C C . ALA A 1 69 ? -8.753 -9.051 -2.612 1.00 93.75 69 ALA A C 1
ATOM 526 O O . ALA A 1 69 ? -8.988 -9.815 -1.669 1.00 93.75 69 ALA A O 1
ATOM 527 N N . PRO A 1 70 ? -9.675 -8.811 -3.564 1.00 91.94 70 PRO A N 1
ATOM 528 C CA . PRO A 1 70 ? -11.027 -9.361 -3.520 1.00 91.94 70 PRO A CA 1
ATOM 529 C C . PRO A 1 70 ? -11.034 -10.892 -3.625 1.00 91.94 70 PRO A C 1
ATOM 531 O O . PRO A 1 70 ? -10.188 -11.493 -4.296 1.00 91.94 70 PRO A O 1
ATOM 534 N N . ALA A 1 71 ? -12.032 -11.517 -2.993 1.00 90.94 71 ALA A N 1
ATOM 535 C CA . ALA A 1 71 ? -12.114 -12.971 -2.809 1.00 90.94 71 ALA A CA 1
ATOM 536 C C . ALA A 1 71 ? -12.291 -13.768 -4.111 1.00 90.94 71 ALA A C 1
ATOM 538 O O . ALA A 1 71 ? -12.034 -14.967 -4.146 1.00 90.94 71 ALA A O 1
ATOM 539 N N . THR A 1 72 ? -12.712 -13.110 -5.192 1.00 91.44 72 THR A N 1
ATOM 540 C CA . THR A 1 72 ? -12.801 -13.716 -6.527 1.00 91.44 72 THR A CA 1
ATOM 541 C C . THR A 1 72 ? -11.435 -14.088 -7.099 1.00 91.44 72 THR A C 1
ATOM 543 O O . THR A 1 72 ? -11.355 -14.977 -7.938 1.00 91.44 72 THR A O 1
ATOM 546 N N . GLU A 1 73 ? -10.372 -13.405 -6.667 1.00 86.00 73 GLU A N 1
ATOM 547 C CA . GLU A 1 73 ? -9.010 -13.585 -7.183 1.00 86.00 73 GLU A CA 1
ATOM 548 C C . GLU A 1 73 ? -8.016 -14.038 -6.099 1.00 86.00 73 GLU A C 1
ATOM 550 O O . GLU A 1 73 ? -6.926 -14.500 -6.426 1.00 86.00 73 GLU A O 1
ATOM 555 N N . ASN A 1 74 ? -8.365 -13.904 -4.812 1.00 91.38 74 ASN A N 1
ATOM 556 C CA . ASN A 1 74 ? -7.423 -14.038 -3.700 1.00 91.38 74 ASN A CA 1
ATOM 557 C C . ASN A 1 74 ? -8.015 -14.793 -2.506 1.00 91.38 74 ASN A C 1
ATOM 559 O O . ASN A 1 74 ? -9.219 -14.790 -2.266 1.00 91.38 74 ASN A O 1
ATOM 563 N N . ALA A 1 75 ? -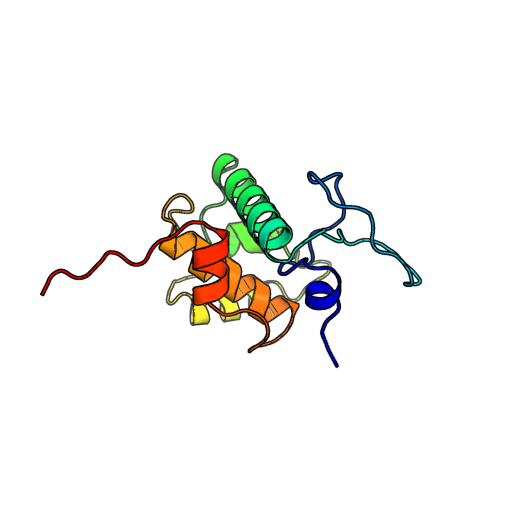7.140 -15.343 -1.662 1.00 93.31 75 ALA A N 1
ATOM 564 C CA . ALA A 1 75 ? -7.510 -15.843 -0.340 1.00 93.31 75 ALA A CA 1
ATOM 565 C C . ALA A 1 75 ? -7.647 -14.685 0.675 1.00 93.31 75 ALA A C 1
ATOM 567 O O . ALA A 1 75 ? -6.862 -14.574 1.618 1.00 93.31 75 ALA A O 1
ATOM 568 N N . THR A 1 76 ? -8.639 -13.805 0.486 1.00 95.19 76 THR A N 1
ATOM 569 C CA . THR A 1 76 ? -8.831 -12.561 1.264 1.00 95.19 76 THR A CA 1
ATOM 570 C C . THR A 1 76 ? -8.809 -12.785 2.779 1.00 95.19 76 THR A C 1
ATOM 572 O O . THR A 1 76 ? -8.167 -12.030 3.504 1.00 95.19 76 THR A O 1
ATOM 575 N N . SER A 1 77 ? -9.447 -13.849 3.279 1.00 95.38 77 SER A N 1
ATOM 576 C CA . SER A 1 77 ? -9.465 -14.161 4.717 1.00 95.38 77 SER A CA 1
ATOM 577 C C . SER A 1 77 ? -8.074 -14.475 5.277 1.00 95.38 77 SER A C 1
ATOM 579 O O . SER A 1 77 ? -7.751 -14.048 6.384 1.00 95.38 77 SER A O 1
ATOM 581 N N . ALA A 1 78 ? -7.230 -15.177 4.512 1.00 95.69 78 ALA A N 1
ATOM 582 C CA . ALA A 1 78 ? -5.852 -15.462 4.911 1.00 95.69 78 ALA A CA 1
ATOM 583 C C . ALA A 1 78 ? -4.997 -14.186 4.903 1.00 95.69 78 ALA A C 1
ATOM 585 O O . ALA A 1 78 ? -4.185 -13.983 5.806 1.00 95.69 78 ALA A O 1
ATOM 586 N N . TYR A 1 79 ? -5.234 -13.300 3.932 1.00 97.12 79 TYR A N 1
ATOM 587 C CA . TYR A 1 79 ? -4.589 -11.990 3.848 1.00 97.12 79 TYR A CA 1
ATOM 588 C C . TYR A 1 79 ? -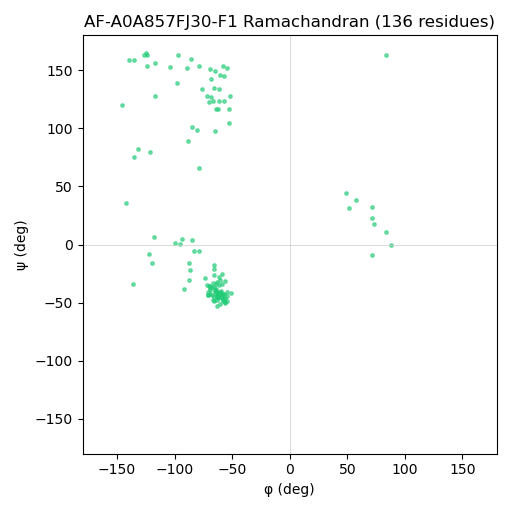4.913 -11.133 5.078 1.00 97.12 79 TYR A C 1
ATOM 590 O O . TYR A 1 79 ? -4.006 -10.644 5.752 1.00 97.12 79 TYR A O 1
ATOM 598 N N . ILE A 1 80 ? -6.202 -11.013 5.417 1.00 98.19 80 ILE A N 1
ATOM 599 C CA . ILE A 1 80 ? -6.674 -10.297 6.610 1.00 98.19 80 ILE A CA 1
ATOM 600 C C . ILE A 1 80 ? -6.020 -10.876 7.867 1.00 98.19 80 ILE A C 1
ATOM 602 O O . ILE A 1 80 ? -5.441 -10.128 8.648 1.00 98.19 80 ILE A O 1
ATOM 606 N N . ALA A 1 81 ? -6.052 -12.200 8.047 1.00 97.75 81 ALA A N 1
ATOM 607 C CA . ALA A 1 81 ? -5.484 -12.849 9.227 1.00 97.75 81 ALA A CA 1
ATOM 608 C C . ALA A 1 81 ? -3.969 -12.611 9.364 1.00 97.75 8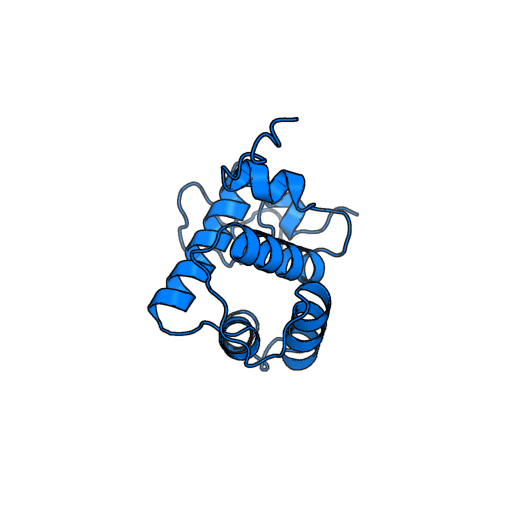1 ALA A C 1
ATOM 610 O O . ALA A 1 81 ? -3.486 -12.295 10.455 1.00 97.75 81 ALA A O 1
ATOM 611 N N . GLY A 1 82 ? -3.218 -12.727 8.264 1.00 96.19 82 GLY A N 1
ATOM 612 C CA . GLY A 1 82 ? -1.778 -12.467 8.247 1.00 96.19 82 GLY A CA 1
ATOM 613 C C . GLY A 1 82 ? -1.448 -11.018 8.603 1.00 96.19 82 GLY A C 1
ATOM 614 O O . GLY A 1 82 ? -0.589 -10.767 9.451 1.00 96.19 82 GLY A O 1
ATOM 615 N N . LEU A 1 83 ? -2.182 -10.072 8.017 1.00 97.25 83 LEU A N 1
ATOM 616 C CA . LEU A 1 83 ? -1.969 -8.647 8.237 1.00 97.25 83 LEU A CA 1
ATOM 617 C C . LEU A 1 83 ? -2.355 -8.219 9.660 1.00 97.25 83 LEU A C 1
ATOM 619 O O . LEU A 1 83 ? -1.579 -7.532 10.322 1.00 97.25 83 LEU A O 1
ATOM 623 N N . CYS A 1 84 ? -3.486 -8.708 10.177 1.00 98.12 84 CYS A N 1
ATOM 624 C CA . CYS A 1 84 ? -3.895 -8.526 11.573 1.00 98.12 84 CYS A CA 1
ATOM 625 C C . CYS A 1 84 ? -2.827 -9.026 12.551 1.00 98.12 84 CYS A C 1
ATOM 627 O O . CYS A 1 84 ? -2.457 -8.303 13.476 1.00 98.12 84 CYS A O 1
ATOM 629 N N . ARG A 1 85 ? -2.273 -10.226 12.321 1.00 96.31 85 ARG A N 1
ATOM 630 C CA . ARG A 1 85 ? -1.199 -10.787 13.155 1.00 96.31 85 ARG A CA 1
ATOM 631 C C . ARG A 1 85 ? 0.053 -9.912 13.144 1.00 96.31 85 ARG A C 1
ATOM 633 O O . ARG A 1 85 ? 0.672 -9.739 14.187 1.00 96.31 85 ARG A O 1
ATOM 640 N N . GLN A 1 86 ? 0.433 -9.378 11.986 1.00 93.25 86 GLN A N 1
ATOM 641 C CA . GLN A 1 86 ? 1.619 -8.530 11.861 1.00 93.25 86 GLN A CA 1
ATOM 642 C C . GLN A 1 86 ? 1.424 -7.149 12.498 1.00 93.25 86 GLN A C 1
ATOM 644 O O . GLN A 1 86 ? 2.365 -6.594 13.060 1.00 93.25 86 GLN A O 1
ATOM 649 N N . MET A 1 87 ? 0.211 -6.602 12.424 1.00 95.19 87 MET A N 1
ATOM 650 C CA . MET A 1 87 ? -0.116 -5.286 12.974 1.00 95.19 87 MET A CA 1
ATOM 651 C C . MET A 1 87 ? -0.534 -5.321 14.450 1.00 95.19 87 MET A C 1
ATOM 653 O O . MET A 1 87 ? -0.542 -4.271 15.086 1.00 95.19 87 MET A O 1
ATOM 657 N N . GLY A 1 88 ? -0.873 -6.493 14.998 1.00 96.75 88 GLY A N 1
ATOM 658 C CA . GLY A 1 88 ? -1.359 -6.636 16.373 1.00 96.75 88 GLY A CA 1
ATOM 659 C C . GLY A 1 88 ? -2.774 -6.085 16.581 1.00 96.75 88 GLY A C 1
ATOM 660 O O . GLY A 1 88 ? -3.076 -5.574 17.654 1.00 96.75 88 GLY A O 1
ATOM 661 N N . VAL A 1 89 ? -3.629 -6.162 15.557 1.00 97.81 89 VAL A N 1
ATOM 662 C CA . VAL A 1 89 ? -4.996 -5.601 15.553 1.00 97.81 89 VAL A CA 1
ATOM 663 C C . VAL A 1 89 ? -6.032 -6.655 15.165 1.00 97.81 89 VAL A C 1
ATOM 665 O O . VAL A 1 89 ? -5.687 -7.683 14.583 1.00 97.81 89 VAL A O 1
ATOM 668 N N . GLN A 1 90 ? -7.309 -6.395 15.453 1.00 98.25 90 GLN A N 1
ATOM 669 C CA . GLN A 1 90 ? -8.422 -7.215 14.961 1.00 98.25 90 GLN A CA 1
ATOM 670 C C . GLN A 1 90 ? -8.868 -6.759 13.559 1.00 98.25 90 GLN A C 1
ATOM 672 O O . GLN A 1 90 ? -8.587 -5.621 13.171 1.00 98.25 90 GLN A O 1
ATOM 677 N N . PRO A 1 91 ? -9.562 -7.611 12.779 1.00 98.19 91 PRO A N 1
ATOM 678 C CA . PRO A 1 91 ? -9.992 -7.271 11.419 1.00 98.19 91 PRO A CA 1
ATOM 679 C C . PRO A 1 91 ? -10.840 -5.996 11.313 1.00 98.19 91 PRO A C 1
ATOM 681 O O . PRO A 1 91 ? -10.776 -5.300 10.301 1.00 98.19 91 PRO A O 1
ATOM 684 N N . ASP A 1 92 ? -11.618 -5.697 12.350 1.00 98.38 92 ASP A N 1
ATOM 685 C CA . ASP A 1 92 ? -12.547 -4.572 12.480 1.00 98.38 92 ASP A CA 1
ATOM 686 C C . ASP A 1 92 ? -11.985 -3.395 13.295 1.00 98.38 92 ASP A C 1
ATOM 688 O O . ASP A 1 92 ? -12.662 -2.379 13.451 1.00 98.38 92 ASP A O 1
ATOM 692 N N . THR A 1 93 ? -10.741 -3.486 13.780 1.00 98.44 93 THR A N 1
ATOM 693 C CA . THR A 1 93 ? -10.080 -2.361 14.452 1.00 98.44 93 THR A CA 1
ATOM 694 C C . THR A 1 93 ? -9.951 -1.188 13.483 1.00 98.44 93 THR A C 1
ATOM 696 O O . THR A 1 93 ? -9.366 -1.329 12.406 1.00 98.44 93 THR A O 1
ATOM 699 N N . VAL A 1 94 ? -10.486 -0.030 13.875 1.00 98.31 94 VAL A N 1
ATOM 700 C CA . VAL A 1 94 ? -10.326 1.222 13.129 1.00 98.31 94 VAL A CA 1
ATOM 701 C C . VAL A 1 94 ? -8.877 1.682 13.245 1.00 98.31 94 VAL A C 1
ATOM 703 O O . VAL A 1 94 ? -8.355 1.871 14.342 1.00 98.31 94 VAL A O 1
ATOM 706 N N . LEU A 1 95 ? -8.232 1.844 12.098 1.00 98.31 95 LEU A N 1
ATOM 707 C CA . LEU A 1 95 ? -6.867 2.314 11.948 1.00 98.31 95 LEU A CA 1
ATOM 708 C C . LEU A 1 95 ? -6.872 3.807 11.623 1.00 98.31 95 LEU A C 1
ATOM 710 O O . LEU A 1 95 ? -7.640 4.263 10.774 1.00 98.31 95 LEU A O 1
ATOM 714 N N . ASP A 1 96 ? -5.953 4.548 12.233 1.00 97.69 96 ASP A N 1
ATOM 715 C CA . ASP A 1 96 ? -5.615 5.894 11.781 1.00 97.69 96 ASP A CA 1
ATOM 716 C C . ASP A 1 96 ? -4.560 5.800 10.668 1.00 97.69 96 ASP A C 1
ATOM 718 O O . ASP A 1 96 ? -3.382 5.572 10.928 1.00 97.69 96 ASP A O 1
ATOM 722 N N . LEU A 1 97 ? -4.979 5.935 9.407 1.00 97.25 97 LEU A N 1
ATOM 723 C CA . LEU A 1 97 ? -4.055 5.897 8.264 1.00 97.25 97 LEU A CA 1
ATOM 724 C C . LEU A 1 97 ? -3.294 7.219 8.057 1.00 97.25 97 LEU A C 1
ATOM 726 O O . LEU A 1 97 ? -2.402 7.275 7.207 1.00 97.25 97 LEU A O 1
ATOM 730 N N . HIS A 1 98 ? -3.616 8.270 8.817 1.00 95.75 98 HIS A N 1
ATOM 731 C CA . HIS A 1 98 ? -2.831 9.502 8.853 1.00 95.75 98 HIS A CA 1
ATOM 732 C C . HIS A 1 98 ? -1.692 9.431 9.876 1.00 95.75 98 HIS A C 1
ATOM 734 O O . HIS A 1 98 ? -0.696 10.132 9.691 1.00 95.75 98 HIS A O 1
ATOM 740 N N . ASP A 1 99 ? -1.786 8.555 10.884 1.00 96.38 99 ASP A N 1
ATOM 741 C CA . ASP A 1 99 ? -0.662 8.217 11.760 1.00 96.38 99 ASP A CA 1
ATOM 742 C C . ASP A 1 99 ? 0.455 7.523 10.952 1.00 96.38 99 ASP A C 1
ATOM 744 O O . ASP A 1 99 ? 0.260 6.414 10.430 1.00 96.38 99 ASP A O 1
ATOM 748 N N . PRO A 1 100 ? 1.654 8.130 10.842 1.00 94.56 100 PRO A N 1
ATOM 749 C CA . PRO A 1 100 ? 2.719 7.586 10.011 1.00 94.56 100 PRO A CA 1
ATOM 750 C C . PRO A 1 100 ? 3.175 6.192 10.453 1.00 94.56 100 PRO A C 1
ATOM 752 O O . PRO A 1 100 ? 3.474 5.352 9.605 1.00 94.56 100 PRO A O 1
ATOM 755 N N . ALA A 1 101 ? 3.175 5.908 11.760 1.00 95.44 101 ALA A N 1
ATOM 756 C CA . ALA A 1 101 ? 3.587 4.607 12.279 1.00 95.44 101 ALA A CA 1
ATOM 757 C C . ALA A 1 101 ? 2.583 3.500 11.908 1.00 95.44 101 ALA A C 1
ATOM 759 O O . ALA A 1 101 ? 2.976 2.386 11.549 1.00 95.44 101 ALA A O 1
ATOM 760 N N . THR A 1 102 ? 1.284 3.795 11.956 1.00 97.50 102 THR A N 1
ATOM 761 C CA . THR A 1 102 ? 0.222 2.884 11.512 1.00 97.50 102 THR A CA 1
ATOM 762 C C . THR A 1 102 ? 0.291 2.639 10.008 1.00 97.50 102 THR A C 1
ATOM 764 O O . THR A 1 102 ? 0.266 1.479 9.586 1.00 97.50 102 THR A O 1
ATOM 767 N N . MET A 1 103 ? 0.474 3.691 9.204 1.00 98.31 103 MET A N 1
ATOM 768 C CA . MET A 1 103 ? 0.682 3.572 7.756 1.00 98.31 103 MET A CA 1
ATOM 769 C C . MET A 1 103 ? 1.916 2.720 7.422 1.00 98.31 103 MET A C 1
ATOM 771 O O . MET A 1 103 ? 1.832 1.811 6.595 1.00 98.31 103 MET A O 1
ATOM 775 N N . ALA A 1 104 ? 3.049 2.956 8.091 1.00 97.75 104 ALA A N 1
ATOM 776 C CA . ALA A 1 104 ? 4.281 2.201 7.871 1.00 97.75 104 ALA A CA 1
ATOM 777 C C . ALA A 1 104 ? 4.109 0.707 8.184 1.00 97.75 104 ALA A C 1
ATOM 779 O O . ALA A 1 104 ? 4.503 -0.146 7.383 1.00 97.75 104 ALA A O 1
ATOM 780 N N . ARG A 1 105 ? 3.457 0.367 9.308 1.00 97.44 105 ARG A N 1
ATOM 781 C CA . ARG A 1 105 ? 3.139 -1.029 9.663 1.00 97.44 105 ARG A CA 1
ATOM 782 C C . ARG A 1 105 ? 2.211 -1.690 8.648 1.00 97.44 105 ARG A C 1
ATOM 784 O O . ARG A 1 105 ? 2.452 -2.840 8.282 1.00 97.44 105 ARG A O 1
ATOM 791 N N . LEU A 1 106 ? 1.194 -0.972 8.170 1.00 98.38 106 LEU A N 1
ATOM 792 C CA . LEU A 1 106 ? 0.270 -1.475 7.154 1.00 98.38 106 LEU A CA 1
ATOM 793 C C . LEU A 1 106 ? 0.989 -1.759 5.826 1.00 98.38 106 LEU A C 1
ATOM 795 O O . LEU A 1 106 ? 0.860 -2.853 5.277 1.00 98.38 106 LEU A O 1
ATOM 799 N N . ILE A 1 107 ? 1.807 -0.816 5.346 1.00 98.56 107 ILE A N 1
ATOM 800 C CA . ILE A 1 107 ? 2.630 -0.976 4.136 1.00 98.56 107 ILE A CA 1
ATOM 801 C C . ILE A 1 107 ? 3.597 -2.152 4.282 1.00 98.56 107 ILE A C 1
ATOM 803 O O . ILE A 1 107 ? 3.715 -2.969 3.367 1.00 98.56 107 ILE A O 1
ATOM 807 N N . CYS A 1 108 ? 4.266 -2.272 5.431 1.00 97.88 108 CYS A N 1
ATOM 808 C CA . CYS A 1 108 ? 5.184 -3.372 5.717 1.00 97.88 108 CYS A CA 1
ATOM 809 C C . CYS A 1 108 ? 4.474 -4.732 5.650 1.00 97.88 108 CYS A C 1
ATOM 811 O O . CYS A 1 108 ? 4.990 -5.678 5.048 1.00 97.88 108 CYS A O 1
ATOM 813 N N . GLY A 1 109 ? 3.265 -4.820 6.210 1.00 97.69 109 GLY A N 1
ATOM 814 C CA . GLY A 1 109 ? 2.465 -6.040 6.185 1.00 97.69 109 GLY A CA 1
ATOM 815 C C . GLY A 1 109 ? 1.985 -6.431 4.794 1.00 97.69 109 GLY A C 1
ATOM 816 O O . GLY A 1 109 ? 2.202 -7.569 4.381 1.00 97.69 109 GLY A O 1
ATOM 817 N N . ILE A 1 110 ? 1.433 -5.482 4.033 1.00 98.19 110 ILE A N 1
ATOM 818 C CA . ILE A 1 110 ? 1.065 -5.698 2.624 1.00 98.19 110 ILE A CA 1
ATOM 819 C C . ILE A 1 110 ? 2.288 -6.177 1.836 1.00 98.19 110 ILE A C 1
ATOM 821 O O . ILE A 1 110 ? 2.245 -7.220 1.193 1.00 98.19 110 ILE A O 1
ATOM 825 N N . THR A 1 111 ? 3.424 -5.489 1.968 1.00 97.75 111 THR A N 1
ATOM 826 C CA . THR A 1 111 ? 4.649 -5.849 1.237 1.00 97.75 111 THR A CA 1
ATOM 827 C C . THR A 1 111 ? 5.132 -7.259 1.567 1.00 97.75 111 THR A C 1
ATOM 829 O O . THR A 1 111 ? 5.559 -7.989 0.671 1.00 97.75 111 THR A O 1
ATOM 832 N N . THR A 1 112 ? 5.050 -7.651 2.841 1.00 96.69 112 THR A N 1
ATOM 833 C CA . THR A 1 112 ? 5.441 -8.986 3.315 1.00 96.69 112 THR A CA 1
ATOM 834 C C . THR A 1 112 ? 4.555 -10.075 2.717 1.00 96.69 112 THR A C 1
ATOM 836 O O . THR A 1 112 ? 5.062 -11.131 2.349 1.00 96.69 112 THR A O 1
ATOM 839 N N . ILE A 1 113 ? 3.250 -9.833 2.591 1.00 95.62 113 ILE A N 1
ATOM 840 C CA . ILE A 1 113 ? 2.321 -10.790 1.980 1.00 95.62 113 ILE A CA 1
ATOM 841 C C . ILE A 1 113 ? 2.549 -10.870 0.462 1.00 95.62 113 ILE A C 1
ATOM 843 O O . ILE A 1 113 ? 2.637 -11.966 -0.084 1.00 95.62 113 ILE A O 1
ATOM 847 N N . GLU A 1 114 ? 2.724 -9.726 -0.205 1.00 95.81 114 GLU A N 1
ATOM 848 C CA . GLU A 1 114 ? 2.892 -9.636 -1.663 1.00 95.81 114 GLU A CA 1
ATOM 849 C C . GLU A 1 114 ? 4.222 -10.199 -2.177 1.00 95.81 114 GLU A C 1
ATOM 851 O O . GLU A 1 114 ? 4.300 -10.739 -3.284 1.00 95.81 114 GLU A O 1
ATOM 856 N N . ASN A 1 115 ? 5.297 -10.021 -1.408 1.00 96.50 115 ASN A N 1
ATOM 857 C CA . ASN A 1 115 ? 6.656 -10.307 -1.864 1.00 96.50 115 ASN A CA 1
ATOM 858 C C . ASN A 1 115 ? 7.384 -11.332 -0.986 1.00 96.50 115 ASN A C 1
ATOM 860 O O . ASN A 1 115 ? 8.463 -11.782 -1.355 1.00 96.50 115 ASN A O 1
ATOM 864 N N . GLY A 1 116 ? 6.817 -11.732 0.149 1.00 95.06 116 GLY A N 1
ATOM 865 C CA . GLY A 1 116 ? 7.519 -12.512 1.161 1.00 95.06 116 GLY A CA 1
ATOM 866 C C . GLY A 1 116 ? 8.343 -11.640 2.114 1.00 95.06 116 GLY A C 1
ATOM 867 O O . GLY A 1 116 ? 8.631 -10.466 1.865 1.00 95.06 116 GLY A O 1
ATOM 868 N N . ALA A 1 117 ? 8.722 -12.231 3.247 1.00 93.38 117 ALA A N 1
ATOM 869 C CA . ALA A 1 117 ? 9.466 -11.543 4.296 1.00 93.38 117 ALA A CA 1
ATOM 870 C C . ALA A 1 117 ? 10.910 -11.204 3.881 1.00 93.38 117 ALA A C 1
ATOM 872 O O . ALA A 1 117 ? 11.543 -11.925 3.114 1.00 93.38 117 ALA A O 1
ATOM 873 N N . GLY A 1 118 ? 11.450 -10.123 4.452 1.00 92.81 118 GLY A N 1
ATOM 874 C CA . GLY A 1 118 ? 12.869 -9.758 4.338 1.00 92.81 118 GLY A CA 1
ATOM 875 C C . GLY A 1 118 ? 13.246 -8.895 3.130 1.00 92.81 118 GLY A C 1
ATOM 876 O O . GLY A 1 118 ? 14.408 -8.525 3.004 1.00 92.81 118 GLY A O 1
ATOM 877 N N . HIS A 1 119 ? 12.296 -8.540 2.260 1.00 94.44 119 HIS A N 1
ATOM 878 C CA . HIS A 1 119 ? 12.573 -7.702 1.087 1.00 94.44 119 HIS A CA 1
ATOM 879 C C . HIS A 1 119 ? 12.484 -6.195 1.339 1.00 94.44 119 HIS A C 1
ATOM 881 O O . HIS A 1 119 ? 13.179 -5.429 0.672 1.00 94.44 119 HIS A O 1
ATOM 887 N N . LEU A 1 120 ? 11.632 -5.772 2.273 1.00 93.81 120 LEU A N 1
ATOM 888 C CA . LEU A 1 120 ? 11.468 -4.372 2.646 1.00 93.81 120 LEU A CA 1
ATOM 889 C C . LEU A 1 120 ? 11.171 -4.283 4.144 1.00 93.81 120 LEU A C 1
ATOM 891 O O . LEU A 1 120 ? 10.204 -4.874 4.622 1.00 93.81 120 LEU A O 1
ATOM 895 N N . GLY A 1 121 ? 12.030 -3.586 4.887 1.00 93.75 121 GLY A N 1
ATOM 896 C CA . GLY A 1 121 ? 11.887 -3.404 6.333 1.00 93.75 121 GLY A CA 1
ATOM 897 C C . GLY A 1 121 ? 11.233 -2.075 6.712 1.00 93.75 121 GLY A C 1
ATOM 898 O O . GLY A 1 121 ? 11.227 -1.131 5.923 1.00 93.75 121 GLY A O 1
ATOM 899 N N . LEU A 1 122 ? 10.756 -1.975 7.960 1.00 94.44 122 LEU A N 1
ATOM 900 C CA . LEU A 1 122 ? 10.149 -0.746 8.494 1.00 94.44 122 LEU A CA 1
ATOM 901 C C . LEU A 1 122 ? 11.066 0.471 8.358 1.00 94.44 122 LEU A C 1
ATOM 903 O O . LEU A 1 122 ? 10.601 1.501 7.909 1.00 94.44 122 LEU A O 1
ATOM 907 N N . VAL A 1 123 ? 12.372 0.339 8.613 1.00 93.94 123 VAL A N 1
ATOM 908 C CA . VAL A 1 123 ? 13.324 1.460 8.482 1.00 93.94 123 VAL A CA 1
ATOM 909 C C . VAL A 1 123 ? 13.319 2.066 7.074 1.00 93.94 123 VAL A C 1
ATOM 911 O O . VAL A 1 123 ? 13.332 3.283 6.926 1.00 93.94 123 VAL A O 1
ATOM 914 N N . GLN A 1 124 ? 13.280 1.234 6.029 1.00 94.62 124 GLN A N 1
ATOM 915 C CA . GLN A 1 124 ? 13.249 1.718 4.643 1.00 94.62 124 GLN A CA 1
ATOM 916 C C . GLN A 1 124 ? 11.904 2.371 4.309 1.00 94.62 124 GLN A C 1
ATOM 918 O O . GLN A 1 124 ? 11.859 3.348 3.565 1.00 94.62 124 GLN A O 1
ATOM 923 N N . ILE A 1 125 ? 10.814 1.834 4.863 1.00 97.25 125 ILE A N 1
ATOM 924 C CA . ILE A 1 125 ? 9.472 2.405 4.721 1.00 97.25 125 ILE A CA 1
ATOM 925 C C . ILE A 1 125 ? 9.408 3.759 5.423 1.00 97.25 125 ILE A C 1
ATOM 927 O O . ILE A 1 125 ? 9.012 4.735 4.798 1.00 97.25 125 ILE A O 1
ATOM 931 N N . ASP A 1 126 ? 9.872 3.849 6.664 1.00 95.94 126 ASP A N 1
ATOM 932 C CA . ASP A 1 126 ? 9.914 5.076 7.454 1.00 95.94 126 ASP A CA 1
ATOM 933 C C . ASP A 1 126 ? 10.713 6.167 6.735 1.00 95.94 126 ASP A C 1
ATOM 935 O O . ASP A 1 126 ? 10.220 7.280 6.555 1.00 95.94 126 ASP A O 1
ATOM 939 N N . GLN A 1 127 ? 11.897 5.825 6.216 1.00 94.75 127 GLN A N 1
ATOM 940 C CA . GLN A 1 127 ? 12.708 6.725 5.392 1.00 94.75 127 GLN A CA 1
ATOM 941 C C . GLN A 1 127 ? 11.951 7.211 4.153 1.00 94.75 127 GLN A C 1
ATOM 943 O O . GLN A 1 127 ? 11.913 8.412 3.890 1.00 94.75 127 GLN A O 1
ATOM 948 N N . ALA A 1 128 ? 11.323 6.299 3.405 1.00 95.62 128 ALA A N 1
ATOM 949 C CA . ALA A 1 128 ? 10.548 6.657 2.223 1.00 95.62 128 ALA A CA 1
ATOM 950 C C . ALA A 1 128 ? 9.339 7.537 2.567 1.00 95.62 128 ALA A C 1
ATOM 952 O O . ALA A 1 128 ? 8.971 8.387 1.762 1.00 95.62 128 ALA A O 1
ATOM 953 N N . LEU A 1 129 ? 8.743 7.360 3.750 1.00 95.06 129 LEU A N 1
ATOM 954 C CA . LEU A 1 129 ? 7.619 8.145 4.259 1.00 95.06 129 LEU A CA 1
ATOM 955 C C . LEU A 1 129 ? 8.029 9.472 4.917 1.00 95.06 129 LEU A C 1
ATOM 957 O O . LEU A 1 129 ? 7.148 10.263 5.254 1.00 95.06 129 LEU A O 1
ATOM 961 N N . GLY A 1 130 ? 9.329 9.739 5.074 1.00 91.81 130 GLY A N 1
ATOM 962 C CA . GLY A 1 130 ? 9.834 10.926 5.769 1.00 91.81 130 GLY A CA 1
ATOM 963 C C . GLY A 1 130 ? 9.624 10.881 7.287 1.00 91.81 130 GLY A C 1
ATOM 964 O O . GLY A 1 130 ? 9.584 11.926 7.932 1.00 91.81 130 GLY A O 1
ATOM 965 N N . ILE A 1 131 ? 9.466 9.686 7.860 1.00 86.31 131 ILE A N 1
ATOM 966 C CA . ILE A 1 131 ? 9.358 9.468 9.302 1.00 86.31 131 ILE A CA 1
ATOM 967 C C . ILE A 1 131 ? 10.777 9.478 9.873 1.00 86.31 131 ILE A C 1
ATOM 969 O O . ILE A 1 131 ? 11.514 8.496 9.791 1.00 86.31 131 ILE A O 1
ATOM 973 N N . THR A 1 132 ? 11.189 10.609 10.435 1.00 73.69 132 THR A N 1
ATOM 974 C CA . THR A 1 132 ? 12.457 10.698 11.166 1.00 73.69 132 THR A CA 1
ATOM 975 C C . THR A 1 132 ? 12.280 10.048 12.540 1.00 73.69 132 THR A C 1
ATOM 977 O O . THR A 1 132 ? 11.290 10.356 13.210 1.00 73.69 132 THR A O 1
ATOM 980 N N . PRO A 1 133 ? 13.205 9.193 13.020 1.00 57.59 133 PRO A N 1
ATOM 981 C CA . PRO A 1 133 ? 13.171 8.771 14.413 1.00 57.59 133 PRO A CA 1
ATOM 982 C C . PRO A 1 133 ? 13.235 10.021 15.292 1.00 57.59 133 PRO A C 1
ATOM 984 O O . PRO A 1 133 ? 14.143 10.841 15.145 1.00 57.59 133 PRO A O 1
ATOM 987 N N . THR A 1 134 ? 12.248 10.197 16.174 1.00 51.50 134 THR A N 1
ATOM 988 C CA . THR A 1 134 ? 12.318 11.214 17.222 1.00 51.50 134 THR A CA 1
ATOM 989 C C . THR A 1 134 ? 13.630 10.998 17.957 1.00 51.50 134 THR A C 1
ATOM 991 O O . THR A 1 134 ? 13.836 9.929 18.532 1.00 51.50 134 THR A O 1
ATOM 994 N N . SER A 1 135 ? 14.532 11.981 17.909 1.00 41.66 135 SER A N 1
ATOM 995 C CA . SER A 1 135 ? 15.710 11.998 18.766 1.00 41.66 135 SER A CA 1
ATOM 996 C C . SER A 1 135 ? 15.225 11.831 20.200 1.00 41.66 135 SER A C 1
ATOM 998 O O . SER A 1 135 ? 14.650 12.756 20.773 1.00 41.66 135 SER A O 1
ATOM 1000 N N . ALA A 1 136 ? 15.401 10.639 20.765 1.00 40.28 136 ALA A N 1
ATOM 1001 C CA . ALA A 1 136 ? 15.280 10.445 22.193 1.00 40.28 136 ALA A CA 1
ATOM 1002 C C . ALA A 1 136 ? 16.416 11.264 22.811 1.00 40.28 136 ALA A C 1
ATOM 1004 O O . ALA A 1 136 ? 17.577 10.859 22.774 1.00 40.28 136 ALA A O 1
ATOM 1005 N N . MET A 1 137 ? 16.090 12.475 23.261 1.00 40.88 137 MET A N 1
ATOM 1006 C CA . MET A 1 137 ? 16.977 13.252 24.112 1.00 40.88 137 MET A CA 1
ATOM 1007 C C . MET A 1 137 ? 17.157 12.452 25.403 1.00 40.88 137 MET A C 1
ATOM 1009 O O . MET A 1 137 ? 16.180 12.156 26.091 1.00 40.88 137 MET A O 1
ATOM 1013 N N . THR A 1 138 ? 18.401 12.040 25.630 1.00 44.59 138 THR A N 1
ATOM 1014 C CA . THR A 1 138 ? 18.941 11.539 26.900 1.00 44.59 138 THR A CA 1
ATOM 1015 C C . THR A 1 138 ? 18.721 12.520 28.034 1.00 44.59 138 THR A C 1
ATOM 1017 O O . THR A 1 138 ? 18.877 13.733 27.761 1.00 44.59 138 THR A O 1
#

Solvent-accessible surface area (backbone atoms only — not comparable to full-atom values): 7871 Å² total; per-residue (Å²): 132,86,39,68,31,66,76,25,15,14,46,66,62,47,62,50,74,79,51,89,81,39,43,70,45,76,98,58,98,75,65,54,34,31,23,32,88,38,56,46,55,18,51,49,51,47,51,51,53,53,49,58,35,42,79,71,69,32,37,21,52,44,55,40,37,53,69,76,38,36,67,92,83,37,67,35,70,61,52,39,53,53,39,22,65,72,66,76,49,56,52,78,44,78,52,58,73,82,43,65,69,53,38,39,48,50,52,40,35,48,23,31,71,71,55,40,80,90,77,68,54,61,70,62,44,29,55,52,71,68,54,70,79,76,79,78,80,127

=== Feature glossary ===
The features interleaved in this record are:

— What the protein is —

Sequence gives the chain of amino acids in standard one-letter code (A=alanine, C=cysteine, …, Y=tyrosine), read N→C. It is the only feature that is directly encoded by the gene; all structural features are derived from the folded form of this sequence.

Database cross-references. InterPro integrates a dozen domain/family signature databases into unified entries with residue-range hits. GO terms attach function/process/location labels with evidence codes. CATH codes position the fold in a four-level structural taxonomy. Organism is the NCBI-taxonomy species name.

— Where its atoms are —

Atomic coordinates in PDBx/mmCIF format — the same representation the Protein Data Bank distributes. Each line of the _atom_site loop places one backbone atom in Cartesian space (units: ångströms, origin: arbitrary).

The six renders are orthographic views along the three Cartesian axes in both directions. Representation (cartoon, sticks, or surface) and color scheme (sequence-rainbow or by-chain) vary across proteins so the training set covers all the common visualization conventions.

— Local backbone conformation —

Eight-state secondary structure (DSSP): H is the canonical α-helix, G the tighter 3₁₀-helix, I the wider π-helix; E/B are β-structure, T and S are turns and bends, and '-' is everything else. DSSP derives these from the pattern of main-chain N–H···O=C hydrogen bonds, not from the sequence.

P-SEA three-state annotation labels each residue as helix, strand, or coil based purely on the geometry of the Cα trace. It serves as a fallback when the full backbone (and thus DSSP) is unavailable.

The φ/ψ torsion pair specifies the backbone conformation at each residue. φ rotates about the N–Cα bond, ψ about the Cα–C bond. Steric clashes forbid most of the (φ, ψ) plane — the allowed regions (α-helix basin, β-sheet basin, left-handed helix) are the Ramachandran-allowed regions.

— Global shape and packing —

The geometric summary reports three shape descriptors. Rg (radius of gyration) measures how spread out the Cα atoms are about their centre of mass; compact globular proteins have small Rg, elongated or unfolded ones large. Cα contacts (<8 Å, |i−j|>4) count long-range residue pairs in spatial proximity — high for tightly packed folds, near zero for rods or random coil. The bounding-box extents give the protein's footprint along x, y, z in Å.

Solvent-accessible surface area (SASA) is the area in Å² traced out by the centre of a 1.4 Å probe sphere (a water molecule) rolled over the protein's van der Waals surface (Shrake–Rupley / Lee–Richards construction). Buried residues have near-zero SASA; fully exposed residues can exceed 200 Å². The total SASA scales roughly with the number of surface residues.

The contact map is a binary N×N matrix image: pixel (i, j) is dark where Cα_i and Cα_j are within 8 Å and |i−j|>4. Because the |i−j|>4 filter removes local helical contacts, off-diagonal stripes parallel to the main diagonal indicate parallel β-sheets; stripes perpendicular to it indicate antiparallel β-sheets. The Ramachandran plot scatters every residue's (φ, ψ) pair against the sterically allowed regions. The PAE heatmap renders the predicted-aligned-error matrix.

— Structural neighborhood —

3Di is Foldseek's structural alphabet. Each residue is assigned one of twenty discrete states based on how its Cα sits relative to its spatial (not sequential) neighbors. Aligning 3Di strings finds structural homologs roughly as well as full 3D superposition, but orders of magnitude faster.

Nearest PDB neighbors are the top structural matches found by Foldseek when searching this structure against the entire Protein Data Bank. Each hit reports a TM-score (0 to 1; >0.5 almost always implies the same fold) and an E-value. These are *structural* homologs — they may share no detectable sequence similarity.

— Confidence and disorder —

For AlphaFold models, the B-factor field carries pLDDT — the model's own estimate of local accuracy on a 0–100 scale. Regions with pLDDT<50 should be treated as essentially unmodeled; they often correspond to intrinsically disordered segments.

Crystallographic B-factors measure how much each atom's electron density is smeared out, in Å². They rise in mobile loops and surface residues and fall in the buried interior. In AlphaFold models this column is repurposed to hold pLDDT instead.

Predicted aligned error is AlphaFold's pairwise confidence. Unlike pLDDT (per-residue), PAE is per-residue-pair and captures whether two parts of the structure are correctly placed relative to each other. Units are ångströms of expected positional error.